Protein AF-A0A8H8CNM5-F1 (afdb_monomer_lite)

Structure (mmCIF, N/CA/C/O backbone):
data_AF-A0A8H8CNM5-F1
#
_entry.id   AF-A0A8H8CNM5-F1
#
loop_
_atom_site.group_PDB
_atom_site.id
_atom_site.type_symbol
_atom_site.label_atom_id
_atom_site.label_alt_id
_atom_site.label_comp_id
_atom_site.label_asym_id
_atom_site.label_entity_id
_atom_site.label_seq_id
_atom_site.pdbx_PDB_ins_code
_atom_site.Cartn_x
_atom_site.Cartn_y
_atom_site.Cartn_z
_atom_site.occupancy
_atom_site.B_iso_or_equiv
_atom_site.auth_seq_id
_atom_site.auth_comp_id
_atom_site.auth_asym_id
_atom_site.auth_atom_id
_atom_site.pdbx_PDB_model_num
ATOM 1 N N . MET A 1 1 ? 21.523 -11.623 -19.332 1.00 33.59 1 MET A N 1
ATOM 2 C CA . MET A 1 1 ? 21.398 -10.236 -18.835 1.00 33.59 1 MET A CA 1
ATOM 3 C C . MET A 1 1 ? 20.478 -10.272 -17.621 1.00 33.59 1 MET A C 1
ATOM 5 O O . MET A 1 1 ? 19.285 -10.484 -17.787 1.00 33.59 1 MET A O 1
ATOM 9 N N . GLN A 1 2 ? 21.037 -10.242 -16.409 1.00 31.50 2 GLN A N 1
ATOM 10 C CA . GLN A 1 2 ? 20.255 -10.286 -15.169 1.00 31.50 2 GLN A CA 1
ATOM 11 C C . GLN A 1 2 ? 19.731 -8.878 -14.878 1.00 31.50 2 GLN A C 1
ATOM 13 O O . GLN A 1 2 ? 20.525 -7.968 -14.662 1.00 31.50 2 GLN A O 1
ATOM 18 N N . MET A 1 3 ? 18.414 -8.690 -14.925 1.00 35.62 3 MET A N 1
ATOM 19 C CA . MET A 1 3 ? 17.775 -7.420 -14.588 1.00 35.62 3 MET A CA 1
ATOM 20 C C . MET A 1 3 ? 17.412 -7.483 -13.102 1.00 35.62 3 MET A C 1
ATOM 22 O O . MET A 1 3 ? 16.466 -8.166 -12.718 1.00 35.62 3 MET A O 1
ATOM 26 N N . GLN A 1 4 ? 18.241 -6.867 -12.260 1.00 36.22 4 GLN A N 1
ATOM 27 C CA . GLN A 1 4 ? 17.994 -6.773 -10.825 1.00 36.22 4 GLN A CA 1
ATOM 28 C C . GLN A 1 4 ? 17.036 -5.606 -10.568 1.00 36.22 4 GLN A C 1
ATOM 30 O O . GLN A 1 4 ? 17.345 -4.469 -10.913 1.00 36.22 4 GLN A O 1
ATOM 35 N N . MET A 1 5 ? 15.885 -5.882 -9.956 1.00 39.03 5 MET A N 1
ATOM 36 C CA . MET A 1 5 ? 14.995 -4.852 -9.420 1.00 39.03 5 MET A CA 1
ATOM 37 C C . MET A 1 5 ? 15.591 -4.381 -8.084 1.00 39.03 5 MET A C 1
ATOM 39 O O . MET A 1 5 ? 15.333 -4.966 -7.037 1.00 39.03 5 MET A O 1
ATOM 43 N N . GLN A 1 6 ? 16.482 -3.392 -8.134 1.00 43.06 6 GLN A N 1
ATOM 44 C CA . GLN A 1 6 ? 17.088 -2.780 -6.948 1.00 43.06 6 GLN A CA 1
ATOM 45 C C . GLN A 1 6 ? 16.354 -1.465 -6.651 1.00 43.06 6 GLN A C 1
ATOM 47 O O . GLN A 1 6 ? 16.548 -0.485 -7.369 1.00 43.06 6 GLN A O 1
ATOM 52 N N . MET A 1 7 ? 15.544 -1.417 -5.586 1.00 53.00 7 MET A N 1
ATOM 53 C CA . MET A 1 7 ? 15.203 -0.144 -4.935 1.00 53.00 7 MET A CA 1
ATOM 54 C C . MET A 1 7 ? 16.446 0.340 -4.184 1.00 53.00 7 MET A C 1
ATOM 56 O O . MET A 1 7 ? 16.659 -0.015 -3.026 1.00 53.00 7 MET A O 1
ATOM 60 N N . GLN A 1 8 ? 17.302 1.095 -4.873 1.00 40.41 8 GLN A N 1
ATOM 61 C CA . GLN A 1 8 ? 18.542 1.625 -4.313 1.00 40.41 8 GLN A CA 1
ATOM 62 C C . GLN A 1 8 ? 18.241 2.475 -3.072 1.00 40.41 8 GLN A C 1
ATOM 64 O O . GLN A 1 8 ? 17.686 3.565 -3.170 1.00 40.41 8 G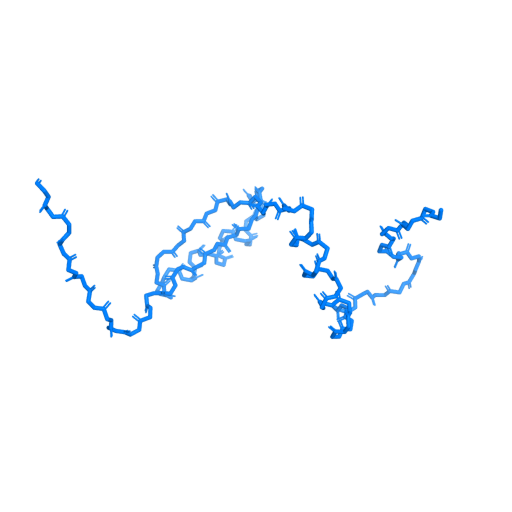LN A O 1
ATOM 69 N N . ASN A 1 9 ? 18.638 1.975 -1.904 1.00 59.81 9 ASN A N 1
ATOM 70 C CA . ASN A 1 9 ? 18.725 2.748 -0.675 1.00 59.81 9 ASN A CA 1
ATOM 71 C C . ASN A 1 9 ? 20.185 2.755 -0.231 1.00 59.81 9 ASN A C 1
ATOM 73 O O . ASN A 1 9 ? 20.710 1.698 0.120 1.00 59.81 9 ASN A O 1
ATOM 77 N N . THR A 1 10 ? 20.839 3.918 -0.230 1.00 41.88 10 THR A N 1
ATOM 78 C CA . THR A 1 10 ? 22.127 4.055 0.472 1.00 41.88 10 THR A CA 1
ATOM 79 C C . THR A 1 10 ? 22.274 5.315 1.319 1.00 41.88 10 THR A C 1
ATOM 81 O O . THR A 1 10 ? 22.983 5.223 2.311 1.00 41.88 10 THR A O 1
ATOM 84 N N . ASN A 1 11 ? 21.621 6.453 1.037 1.00 47.53 11 ASN A N 1
ATOM 85 C CA . ASN A 1 11 ? 21.554 7.572 2.004 1.00 47.53 11 ASN A CA 1
ATOM 86 C C . ASN A 1 11 ? 20.599 8.719 1.612 1.00 47.53 11 ASN A C 1
ATOM 88 O O . ASN A 1 11 ? 20.793 9.866 2.014 1.00 47.53 11 ASN A O 1
ATOM 92 N N . THR A 1 12 ? 19.606 8.462 0.766 1.00 56.94 12 THR A N 1
ATOM 93 C CA . THR A 1 12 ? 18.781 9.517 0.165 1.00 56.94 12 THR A CA 1
ATOM 94 C C . THR A 1 12 ? 17.332 9.212 0.485 1.00 56.94 12 THR A C 1
ATOM 96 O O . THR A 1 12 ? 16.846 8.135 0.148 1.00 56.94 12 THR A O 1
ATOM 99 N N . GLY A 1 13 ? 16.650 10.131 1.173 1.00 51.16 13 GLY A N 1
ATOM 100 C CA . GLY A 1 13 ? 15.216 10.005 1.414 1.00 51.16 13 GLY A CA 1
ATOM 101 C C . GLY A 1 13 ? 14.500 9.727 0.093 1.00 51.16 13 GLY A C 1
ATOM 102 O O . GLY A 1 13 ? 14.600 10.516 -0.844 1.00 51.16 13 GLY A O 1
ATOM 103 N N . SER A 1 14 ? 13.828 8.581 -0.001 1.00 55.62 14 SER A N 1
ATOM 104 C CA . SER A 1 14 ? 13.014 8.243 -1.162 1.00 55.62 14 SER A CA 1
ATOM 105 C C . SER A 1 14 ? 11.673 8.945 -1.000 1.00 55.62 14 SER A C 1
ATOM 107 O O . SER A 1 14 ? 10.781 8.477 -0.294 1.00 55.62 14 SER A O 1
ATOM 109 N N . THR A 1 15 ? 11.539 10.117 -1.613 1.00 60.12 15 THR A N 1
ATOM 110 C CA . THR A 1 15 ? 10.213 10.652 -1.916 1.00 60.12 15 THR A CA 1
ATOM 111 C C . THR A 1 15 ? 9.692 9.810 -3.068 1.00 60.12 15 THR A C 1
ATOM 113 O O . THR A 1 15 ? 10.418 9.658 -4.048 1.00 60.12 15 THR A O 1
ATOM 116 N N . MET A 1 16 ? 8.508 9.210 -2.886 1.00 68.81 16 MET A N 1
ATOM 117 C CA . MET A 1 16 ? 7.849 8.268 -3.803 1.00 68.81 16 MET A CA 1
ATOM 118 C C . MET A 1 16 ? 8.337 8.427 -5.248 1.00 68.81 16 MET A C 1
ATOM 120 O O . MET A 1 16 ? 8.242 9.532 -5.776 1.00 68.81 16 MET A O 1
ATOM 124 N N . GLY A 1 17 ? 8.908 7.355 -5.818 1.00 76.31 17 GLY A N 1
ATOM 125 C CA . GLY A 1 17 ? 9.648 7.357 -7.087 1.00 76.31 17 GLY A CA 1
ATOM 126 C C . GLY A 1 17 ? 8.978 8.105 -8.247 1.00 76.31 17 GLY A C 1
ATOM 127 O O . GLY A 1 17 ? 7.813 8.498 -8.201 1.00 76.31 17 GLY A O 1
ATOM 128 N N . SER A 1 18 ? 9.728 8.313 -9.324 1.00 84.75 18 SER A N 1
ATOM 129 C CA . SER A 1 18 ? 9.259 9.062 -10.489 1.00 84.75 18 SER A CA 1
ATOM 130 C C . SER A 1 18 ? 8.025 8.425 -11.153 1.00 84.75 18 SER A C 1
ATOM 132 O O . SER A 1 18 ? 7.704 7.254 -10.949 1.00 84.75 18 SER A O 1
ATOM 134 N N . HIS A 1 19 ? 7.336 9.183 -12.014 1.00 87.19 19 HIS A N 1
ATOM 135 C CA . HIS A 1 19 ? 6.227 8.645 -12.812 1.00 87.19 19 HIS A CA 1
ATOM 136 C C . HIS A 1 19 ? 6.645 7.419 -13.641 1.00 87.19 19 HIS A C 1
ATOM 138 O O . HIS A 1 19 ? 5.875 6.468 -13.765 1.00 87.19 19 HIS A O 1
ATOM 144 N N . GLN A 1 20 ? 7.876 7.421 -14.161 1.00 85.12 20 GLN A N 1
ATOM 145 C CA . GLN A 1 20 ? 8.420 6.285 -14.898 1.00 85.12 20 GLN A CA 1
ATOM 146 C C . GLN A 1 20 ? 8.569 5.055 -13.995 1.00 85.12 20 GLN A C 1
ATOM 148 O O . GLN A 1 20 ? 8.158 3.967 -14.390 1.00 85.12 20 GLN A O 1
ATOM 153 N N . ASP A 1 21 ? 9.042 5.233 -12.759 1.00 85.44 21 ASP A N 1
ATOM 154 C CA . ASP A 1 21 ? 9.165 4.133 -11.794 1.00 85.44 21 ASP A CA 1
ATOM 155 C C . ASP A 1 21 ? 7.800 3.504 -11.480 1.00 85.44 21 ASP A C 1
ATOM 157 O O . ASP A 1 21 ? 7.689 2.286 -11.340 1.00 85.44 21 ASP A O 1
ATOM 161 N N . LEU A 1 22 ? 6.736 4.314 -11.415 1.00 87.44 22 LEU A N 1
ATOM 162 C CA . LEU 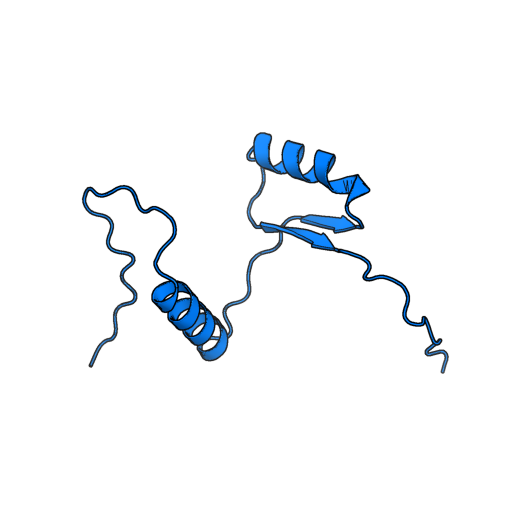A 1 22 ? 5.371 3.817 -11.228 1.00 87.44 22 LEU A CA 1
ATOM 163 C C . LEU A 1 22 ? 4.896 2.972 -12.423 1.00 87.44 22 LEU A C 1
ATOM 165 O O . LEU A 1 22 ? 4.276 1.920 -12.225 1.00 87.44 22 LEU A O 1
ATOM 169 N N . LEU A 1 23 ? 5.176 3.414 -13.653 1.00 90.75 23 LEU A N 1
ATOM 170 C CA . LEU A 1 23 ? 4.837 2.668 -14.870 1.00 90.75 23 LEU A CA 1
ATOM 171 C C . LEU A 1 23 ? 5.592 1.337 -14.926 1.00 90.75 23 LEU A C 1
ATOM 173 O O . LEU A 1 23 ? 4.979 0.288 -15.144 1.00 90.75 23 LEU A O 1
ATOM 177 N N . ASP A 1 24 ? 6.893 1.368 -14.651 1.00 90.75 24 ASP A N 1
ATOM 178 C CA . ASP A 1 24 ? 7.757 0.190 -14.670 1.00 90.75 24 ASP A CA 1
ATOM 179 C C . ASP A 1 24 ? 7.358 -0.807 -13.574 1.00 90.75 24 ASP A C 1
ATOM 181 O O . ASP A 1 24 ? 7.247 -2.010 -13.832 1.00 90.75 24 ASP A O 1
ATOM 185 N N . ALA A 1 25 ? 7.044 -0.320 -12.369 1.00 88.94 25 ALA A N 1
ATOM 186 C CA . ALA A 1 25 ? 6.538 -1.147 -11.277 1.00 88.94 25 ALA A CA 1
ATOM 187 C C . ALA A 1 25 ? 5.195 -1.802 -11.631 1.00 88.94 25 ALA A C 1
ATOM 189 O O . ALA A 1 25 ? 5.002 -2.993 -11.381 1.00 88.94 25 ALA A O 1
ATOM 190 N N . THR A 1 26 ? 4.279 -1.061 -12.260 1.00 90.50 26 THR A N 1
ATOM 191 C CA . THR A 1 26 ? 2.976 -1.595 -12.686 1.00 90.50 26 THR A CA 1
ATOM 192 C C . THR A 1 26 ? 3.143 -2.667 -13.764 1.00 90.50 26 THR A C 1
ATOM 194 O O . THR A 1 26 ? 2.541 -3.741 -13.669 1.00 90.50 26 THR A O 1
ATOM 197 N N . ALA A 1 27 ? 4.007 -2.428 -14.756 1.00 92.56 27 ALA A N 1
ATOM 198 C CA . ALA A 1 27 ? 4.324 -3.401 -15.799 1.00 92.56 27 ALA A CA 1
ATOM 199 C C . ALA A 1 27 ? 4.968 -4.670 -15.217 1.00 92.56 27 ALA A C 1
ATOM 201 O O . ALA A 1 27 ? 4.631 -5.787 -15.618 1.00 92.56 27 ALA A O 1
ATOM 202 N N . PHE A 1 28 ? 5.853 -4.515 -14.233 1.00 93.44 28 PHE A N 1
ATOM 203 C CA . PHE A 1 28 ? 6.484 -5.626 -13.530 1.00 93.44 28 PHE A CA 1
ATOM 204 C C . PHE A 1 28 ? 5.471 -6.461 -12.734 1.00 93.44 28 PHE A C 1
ATOM 206 O O . PHE A 1 28 ? 5.447 -7.688 -12.868 1.00 93.44 28 PHE A O 1
ATOM 213 N N . ILE A 1 29 ? 4.588 -5.809 -11.968 1.00 92.94 29 ILE A N 1
ATOM 214 C CA . ILE A 1 29 ? 3.494 -6.462 -11.231 1.00 92.94 29 ILE A CA 1
ATOM 215 C C . ILE A 1 29 ? 2.611 -7.268 -12.187 1.00 92.94 29 ILE A C 1
ATOM 217 O O . ILE A 1 29 ? 2.336 -8.439 -11.919 1.00 92.94 29 ILE A O 1
ATOM 221 N N . ALA A 1 30 ? 2.215 -6.677 -13.319 1.00 92.81 30 ALA A N 1
ATOM 222 C CA . ALA A 1 30 ? 1.382 -7.334 -14.323 1.00 92.81 30 ALA A CA 1
ATOM 223 C C . ALA A 1 30 ? 2.085 -8.546 -14.958 1.00 92.81 30 ALA A C 1
ATOM 225 O O . ALA A 1 30 ? 1.497 -9.624 -15.063 1.00 92.81 30 ALA A O 1
ATOM 226 N N . LYS A 1 31 ? 3.363 -8.398 -15.327 1.00 95.25 31 LYS A N 1
ATOM 227 C CA . LYS A 1 31 ? 4.173 -9.463 -15.935 1.00 95.25 31 LYS A CA 1
ATOM 228 C C . LYS A 1 31 ? 4.342 -10.668 -15.011 1.00 95.25 31 LYS A C 1
ATOM 230 O O . LYS A 1 31 ? 4.262 -11.806 -15.469 1.00 95.25 31 LYS A O 1
ATOM 235 N N . HIS A 1 32 ? 4.582 -10.422 -13.727 1.00 95.38 32 HIS A N 1
ATOM 236 C CA . HIS A 1 32 ? 4.869 -11.467 -12.743 1.00 95.38 32 HIS A CA 1
ATOM 237 C C . HIS A 1 32 ? 3.644 -11.895 -11.924 1.00 95.38 32 HIS A C 1
ATOM 239 O O . HIS A 1 32 ? 3.772 -12.755 -11.057 1.00 95.38 32 HIS A O 1
ATOM 245 N N . ARG A 1 33 ? 2.459 -11.337 -12.220 1.00 91.31 33 ARG A N 1
ATOM 246 C CA . ARG A 1 33 ? 1.192 -11.599 -11.514 1.00 91.31 33 ARG A CA 1
ATOM 247 C C . ARG A 1 33 ? 1.335 -11.466 -9.994 1.00 91.31 33 ARG A C 1
ATOM 249 O O . ARG A 1 33 ? 0.870 -12.315 -9.237 1.00 91.31 33 ARG A O 1
ATOM 256 N N . ILE A 1 34 ? 2.008 -10.405 -9.555 1.00 91.06 34 ILE A N 1
ATOM 257 C CA . ILE A 1 34 ? 2.232 -10.148 -8.130 1.00 91.06 34 ILE A CA 1
ATOM 258 C C . ILE A 1 34 ? 0.904 -9.716 -7.507 1.00 91.06 34 ILE A C 1
ATOM 260 O O . ILE A 1 34 ? 0.3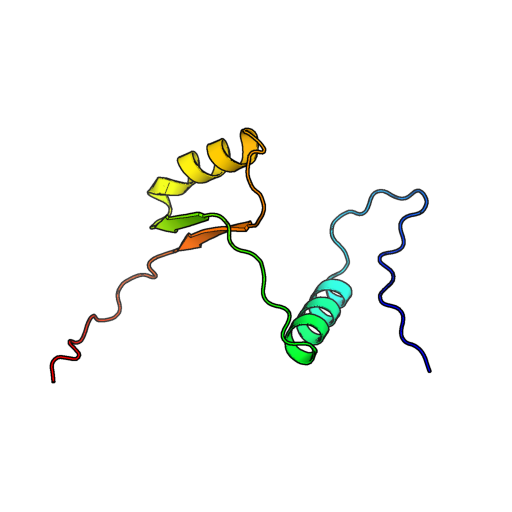39 -8.692 -7.887 1.00 91.06 34 ILE A O 1
ATOM 264 N N . VAL A 1 35 ? 0.405 -10.498 -6.550 1.00 88.62 35 VAL A N 1
ATOM 265 C CA . VAL A 1 35 ? -0.849 -10.211 -5.841 1.00 88.62 35 VAL A CA 1
ATOM 266 C C . VAL A 1 35 ? -0.560 -9.517 -4.505 1.00 88.62 35 VAL A C 1
ATOM 268 O O . VAL A 1 35 ? 0.279 -9.996 -3.740 1.00 88.62 35 VAL A O 1
ATOM 271 N N . PRO A 1 36 ? -1.207 -8.377 -4.200 1.00 85.56 36 PRO A N 1
ATOM 272 C CA . PRO A 1 36 ? -1.026 -7.711 -2.918 1.00 85.56 36 PRO A CA 1
ATOM 273 C C . PRO A 1 36 ? -1.720 -8.495 -1.798 1.00 85.56 36 PRO A C 1
ATOM 275 O O . PRO A 1 36 ? -2.825 -9.003 -1.975 1.00 85.56 36 PRO A O 1
ATOM 278 N N . ILE A 1 37 ? -1.096 -8.532 -0.622 1.00 88.88 37 ILE A N 1
ATOM 279 C CA . ILE A 1 37 ? -1.727 -9.053 0.594 1.00 88.88 37 ILE A CA 1
ATOM 280 C C . ILE A 1 37 ? -2.656 -7.966 1.144 1.00 88.88 37 ILE A C 1
ATOM 282 O O . ILE A 1 37 ? -2.207 -6.874 1.509 1.00 88.88 37 ILE A O 1
ATOM 286 N N . VAL A 1 38 ? -3.954 -8.257 1.164 1.00 86.44 38 VAL A N 1
ATOM 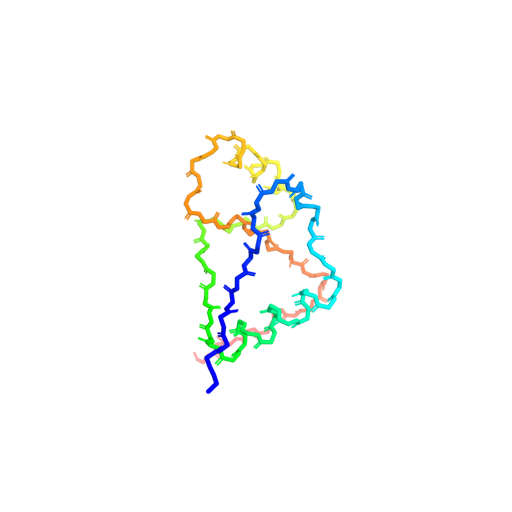287 C CA . VAL A 1 38 ? -4.997 -7.378 1.707 1.00 86.44 38 VAL A CA 1
ATOM 288 C C . VAL A 1 38 ? -5.353 -7.865 3.104 1.00 86.44 38 VAL A C 1
ATOM 290 O O . VAL A 1 38 ? -5.677 -9.038 3.275 1.00 86.44 38 VAL A O 1
ATOM 293 N N . SER A 1 39 ? -5.275 -6.973 4.088 1.00 86.12 39 SER A N 1
ATOM 294 C CA . SER A 1 39 ? -5.588 -7.279 5.486 1.00 86.12 39 SER A CA 1
ATOM 295 C C . SER A 1 39 ? -7.051 -6.977 5.813 1.00 86.12 39 SER A C 1
ATOM 297 O O . SER A 1 39 ? -7.728 -7.807 6.409 1.00 86.12 39 SER A O 1
ATOM 299 N N . HIS A 1 40 ? -7.546 -5.808 5.399 1.00 85.81 40 HIS A N 1
ATOM 300 C CA . HIS A 1 40 ? -8.894 -5.332 5.708 1.00 85.81 40 HIS A CA 1
ATOM 301 C C . HIS A 1 40 ? -9.526 -4.679 4.481 1.00 85.81 40 HIS A C 1
ATOM 303 O O . HIS A 1 40 ? -8.859 -3.952 3.740 1.00 85.81 40 HIS A O 1
ATOM 309 N N . ILE A 1 41 ? -10.820 -4.925 4.287 1.00 86.75 41 ILE A N 1
ATOM 310 C CA . ILE A 1 41 ? -11.644 -4.261 3.278 1.00 86.75 41 ILE A CA 1
ATOM 311 C C . ILE A 1 41 ? -12.746 -3.516 4.024 1.00 86.75 41 ILE A C 1
ATOM 313 O O . ILE A 1 41 ? -13.495 -4.132 4.777 1.00 86.75 41 ILE A O 1
ATOM 317 N N . LEU A 1 42 ? -12.819 -2.206 3.822 1.00 87.31 42 LEU A N 1
ATOM 318 C CA . LEU A 1 42 ? -13.810 -1.313 4.411 1.00 87.31 42 LEU A CA 1
ATOM 319 C C . LEU A 1 42 ? -14.784 -0.883 3.317 1.00 87.31 42 LEU A C 1
ATOM 321 O O . LEU A 1 42 ? -14.359 -0.510 2.222 1.00 87.31 42 LEU A O 1
ATOM 325 N N . ASP A 1 43 ? -16.080 -0.961 3.588 1.00 86.94 43 ASP A N 1
ATOM 326 C CA . ASP A 1 43 ? -17.114 -0.581 2.631 1.00 86.94 43 ASP A CA 1
ATOM 327 C C . ASP A 1 43 ? -17.479 0.895 2.800 1.00 86.94 43 ASP A C 1
ATOM 329 O O . ASP A 1 43 ? -17.857 1.329 3.882 1.00 86.94 43 ASP A O 1
ATOM 333 N N . GLY A 1 44 ? -17.402 1.659 1.710 1.00 83.44 44 GLY A N 1
ATOM 334 C CA . GLY A 1 44 ? -17.772 3.071 1.725 1.00 83.44 44 GLY A CA 1
ATOM 335 C C . GLY A 1 44 ? -16.717 3.979 2.358 1.00 83.44 44 GLY A C 1
ATOM 336 O O . GLY A 1 44 ? -15.785 3.550 3.039 1.00 83.44 44 GLY A O 1
ATOM 337 N N . LEU A 1 45 ? -16.831 5.275 2.067 1.00 84.50 45 LEU A N 1
ATOM 338 C CA . LEU A 1 45 ? -15.904 6.276 2.598 1.00 84.50 45 LEU A CA 1
ATOM 339 C C . LEU A 1 45 ? -16.244 6.631 4.053 1.00 84.50 45 LEU A C 1
ATOM 341 O O . LEU A 1 45 ? -15.383 7.125 4.774 1.00 84.50 45 LEU A O 1
ATOM 345 N N . GLU A 1 46 ? -17.466 6.340 4.503 1.00 86.12 46 GLU A N 1
ATOM 346 C CA . GLU A 1 46 ? -17.884 6.477 5.898 1.00 86.12 46 GLU A CA 1
ATOM 347 C C . GLU A 1 46 ? -16.991 5.680 6.861 1.00 86.12 46 GLU A C 1
ATOM 349 O O . GLU A 1 46 ? -16.687 6.154 7.951 1.00 86.12 46 GLU A O 1
ATOM 354 N N . SER A 1 47 ? -16.488 4.522 6.429 1.00 82.62 47 SER A N 1
ATOM 355 C CA . SER A 1 47 ? -15.589 3.676 7.216 1.00 82.62 47 SER A CA 1
ATOM 356 C C . SER A 1 47 ? -14.114 4.087 7.113 1.00 82.62 47 SER A C 1
ATOM 358 O O . SER A 1 47 ? -13.245 3.400 7.645 1.00 82.62 47 SER A O 1
ATOM 360 N N . ALA A 1 48 ? -13.781 5.202 6.452 1.00 84.69 48 ALA A N 1
ATOM 361 C CA . ALA A 1 48 ? -12.390 5.635 6.303 1.00 84.69 48 ALA A CA 1
ATOM 362 C C . ALA A 1 48 ? -11.710 5.938 7.649 1.00 84.69 48 ALA A C 1
ATOM 364 O O . ALA A 1 48 ? -10.531 5.630 7.813 1.00 84.69 48 ALA A O 1
ATOM 365 N N . GLU A 1 49 ? -12.442 6.505 8.613 1.00 87.06 49 GLU A N 1
ATOM 366 C CA . GLU A 1 49 ? -11.918 6.821 9.949 1.00 87.06 49 GLU A CA 1
ATOM 367 C C . GLU A 1 49 ? -11.450 5.559 10.691 1.00 87.06 49 GLU A C 1
ATOM 369 O O . GLU A 1 49 ? -10.339 5.522 11.221 1.00 87.06 49 GLU A O 1
ATOM 374 N N . GLU A 1 50 ? -12.243 4.487 10.629 1.00 85.25 50 GLU A N 1
ATOM 375 C CA . GLU A 1 50 ? -11.866 3.170 11.148 1.00 85.25 50 GLU A CA 1
ATOM 376 C C . GLU A 1 50 ? -10.587 2.654 10.472 1.00 85.25 50 GLU A C 1
ATOM 378 O O . GLU A 1 50 ? -9.673 2.170 11.141 1.00 85.25 50 GLU A O 1
ATOM 383 N N . GLY A 1 51 ? -10.470 2.836 9.154 1.00 85.62 51 GLY A N 1
ATOM 384 C CA . GLY A 1 51 ? -9.267 2.491 8.396 1.00 85.62 51 GLY A CA 1
ATOM 385 C C . GLY A 1 51 ? -8.018 3.244 8.844 1.00 85.62 51 GLY A C 1
ATOM 386 O O . GLY A 1 51 ? -6.947 2.644 8.953 1.00 85.62 51 GLY A O 1
ATOM 387 N N . PHE A 1 52 ? -8.134 4.535 9.153 1.00 87.69 52 PHE A N 1
ATOM 388 C CA . PHE A 1 52 ? -7.012 5.316 9.675 1.00 87.69 52 PHE A CA 1
ATOM 389 C C . PHE A 1 52 ? -6.599 4.873 11.078 1.00 87.69 52 PHE A C 1
ATOM 391 O O . PHE A 1 52 ? -5.402 4.759 11.349 1.00 87.69 52 PHE A O 1
ATOM 398 N N . GLU A 1 53 ? -7.553 4.567 11.956 1.00 87.12 53 GLU A N 1
ATOM 399 C CA . GLU A 1 53 ? -7.246 4.047 13.292 1.00 87.12 53 GLU A CA 1
ATOM 400 C C . GLU A 1 53 ? -6.588 2.659 13.227 1.00 87.12 53 GLU A C 1
ATOM 402 O O . GLU A 1 53 ? -5.629 2.390 13.954 1.00 87.12 53 GLU A O 1
ATOM 407 N N . LEU A 1 54 ? -7.015 1.808 12.293 1.00 84.00 54 LEU A N 1
ATOM 408 C CA . LEU A 1 54 ? -6.373 0.527 11.992 1.00 84.00 54 LEU A CA 1
ATOM 409 C C . LEU A 1 54 ? -4.911 0.690 11.539 1.00 84.00 54 LEU A C 1
ATOM 411 O O . LEU A 1 54 ? -4.043 -0.058 11.992 1.00 84.00 54 LEU A O 1
ATOM 415 N N . ILE A 1 55 ? -4.618 1.679 10.689 1.00 84.81 55 ILE A N 1
ATOM 416 C CA . ILE A 1 55 ? -3.248 1.999 10.250 1.00 84.81 55 ILE A CA 1
ATOM 417 C C . ILE A 1 55 ? -2.412 2.536 11.420 1.00 84.81 55 ILE A C 1
ATOM 419 O O . ILE A 1 55 ? -1.270 2.122 11.611 1.00 84.81 55 ILE A O 1
ATOM 423 N N . LYS A 1 56 ? -2.983 3.430 12.231 1.00 84.88 56 LYS A N 1
ATOM 424 C CA . LYS A 1 56 ? -2.316 4.079 13.369 1.00 84.88 56 LYS A CA 1
ATOM 425 C C . LYS A 1 56 ? -1.918 3.100 14.471 1.00 84.88 56 LYS A C 1
ATOM 427 O O . LYS A 1 56 ? -0.888 3.294 15.109 1.00 84.88 56 LYS A O 1
ATOM 432 N N . ARG A 1 57 ? -2.706 2.041 14.681 1.00 83.19 57 ARG A N 1
ATOM 433 C CA . ARG A 1 57 ? -2.378 0.958 15.623 1.00 83.19 57 ARG A CA 1
ATOM 434 C C . ARG A 1 57 ? -1.193 0.105 15.166 1.00 83.19 57 ARG A C 1
ATOM 436 O O . ARG A 1 57 ? -0.621 -0.598 15.989 1.00 83.19 57 ARG A O 1
ATOM 443 N N . GLY A 1 58 ? -0.822 0.158 13.884 1.00 74.06 58 GLY A N 1
ATOM 444 C CA . GLY A 1 58 ? 0.301 -0.605 13.332 1.00 74.06 58 GLY A CA 1
ATOM 445 C C . GLY A 1 58 ? 0.069 -2.119 13.263 1.00 74.06 58 GLY A C 1
ATOM 446 O O . GLY A 1 58 ? 0.975 -2.851 12.883 1.00 74.06 58 GLY A O 1
ATOM 447 N N . ASP A 1 59 ? -1.137 -2.592 13.578 1.00 64.81 59 ASP A N 1
ATOM 448 C CA . ASP A 1 59 ? -1.484 -4.017 13.721 1.00 64.81 59 ASP A CA 1
ATOM 449 C C . ASP A 1 59 ? -1.809 -4.698 12.368 1.00 64.81 59 ASP A C 1
ATOM 451 O O . ASP A 1 59 ? -2.468 -5.733 12.282 1.00 64.81 59 ASP A O 1
ATOM 455 N N . GLN A 1 60 ? -1.399 -4.072 11.263 1.00 62.62 60 GLN A N 1
ATOM 456 C CA . GLN A 1 60 ? -1.791 -4.423 9.900 1.00 62.62 60 GLN A CA 1
ATOM 457 C C . GLN A 1 60 ? -0.655 -5.168 9.183 1.00 62.62 60 GLN A C 1
ATOM 459 O O . GLN A 1 60 ? 0.308 -4.552 8.730 1.00 62.62 60 GLN A O 1
ATOM 464 N N . PHE A 1 61 ? -0.793 -6.484 8.988 1.00 64.69 61 PHE A N 1
ATOM 465 C CA . PHE A 1 61 ? 0.057 -7.245 8.060 1.00 64.69 61 PHE A CA 1
ATOM 466 C C . PHE A 1 61 ? -0.558 -7.229 6.649 1.00 64.69 61 PHE A C 1
ATOM 468 O O . PHE A 1 61 ? -1.145 -8.209 6.194 1.00 64.69 61 PHE A O 1
ATOM 475 N N . GLY A 1 62 ? -0.500 -6.081 5.968 1.00 80.56 62 GLY A N 1
ATOM 476 C CA . GLY A 1 62 ? -1.042 -5.929 4.612 1.00 80.56 62 GLY A CA 1
ATOM 477 C C . GLY A 1 62 ? -1.628 -4.549 4.324 1.00 80.56 62 GLY A C 1
ATOM 478 O O . GLY A 1 62 ? -1.412 -3.593 5.066 1.00 80.56 62 GLY A O 1
ATOM 479 N N . LYS A 1 63 ? -2.352 -4.439 3.207 1.00 86.81 63 LYS A N 1
ATOM 480 C CA . LYS A 1 63 ? -3.022 -3.199 2.788 1.00 86.81 63 LYS A CA 1
ATOM 481 C C . LYS A 1 63 ? -4.461 -3.141 3.311 1.00 86.81 63 LYS A C 1
ATOM 483 O O . LYS A 1 63 ? -5.215 -4.092 3.105 1.00 86.81 63 LYS A O 1
ATOM 488 N N . VAL A 1 64 ? -4.846 -2.000 3.889 1.00 87.94 64 VAL A N 1
ATOM 489 C CA . VAL A 1 64 ? -6.250 -1.629 4.144 1.00 87.94 64 VAL A CA 1
ATOM 490 C C . VAL A 1 64 ? -6.838 -1.052 2.857 1.00 87.94 64 VAL A C 1
ATOM 492 O O . VAL A 1 64 ? -6.267 -0.129 2.275 1.00 87.94 64 VAL A O 1
ATOM 495 N N . VAL A 1 65 ? -7.957 -1.599 2.391 1.00 88.88 65 VAL A N 1
ATOM 496 C CA . VAL A 1 65 ? -8.618 -1.208 1.139 1.00 88.88 65 VAL A CA 1
ATOM 497 C C . VAL A 1 65 ? -9.986 -0.619 1.450 1.00 88.88 65 VAL A C 1
ATOM 499 O O . VAL A 1 65 ? -10.759 -1.229 2.177 1.00 88.88 65 VAL A O 1
ATOM 502 N N . ILE A 1 66 ? -10.312 0.533 0.861 1.00 89.88 66 ILE A N 1
ATOM 503 C CA . ILE A 1 66 ? -11.656 1.117 0.931 1.00 89.88 66 ILE A CA 1
ATOM 504 C C . ILE A 1 66 ? -12.374 0.849 -0.390 1.00 89.88 66 ILE A C 1
ATOM 506 O O . ILE A 1 66 ? -11.906 1.240 -1.463 1.00 89.88 66 ILE A O 1
ATOM 510 N N . LYS A 1 67 ? -13.523 0.180 -0.320 1.00 87.69 67 LYS A N 1
ATOM 511 C CA . LYS A 1 67 ? -14.383 -0.094 -1.463 1.00 87.69 67 LYS A CA 1
ATOM 512 C C . LYS A 1 67 ? -15.336 1.074 -1.662 1.00 87.69 67 LYS A C 1
ATOM 514 O O . LYS A 1 67 ? -16.345 1.212 -0.976 1.00 87.69 67 LYS A O 1
ATOM 519 N N . LEU A 1 68 ? -15.040 1.898 -2.656 1.00 83.81 68 LEU A N 1
ATOM 520 C CA . LEU A 1 68 ? -15.958 2.940 -3.087 1.00 83.81 68 LEU A CA 1
ATOM 521 C C . LEU A 1 68 ? -17.090 2.290 -3.894 1.00 83.81 68 LEU A C 1
ATOM 523 O O . LEU A 1 68 ? -16.856 1.728 -4.966 1.00 83.81 68 LEU A O 1
ATOM 527 N N . ARG A 1 69 ? -18.329 2.357 -3.391 1.00 74.06 69 ARG A N 1
ATOM 528 C CA . ARG A 1 69 ? -19.507 2.175 -4.247 1.00 74.06 69 ARG A CA 1
ATOM 529 C C . ARG A 1 69 ? -19.544 3.376 -5.186 1.00 74.06 69 ARG A C 1
ATOM 531 O O . ARG A 1 69 ? -19.895 4.475 -4.771 1.00 74.06 69 ARG A O 1
ATOM 538 N N . GLY A 1 70 ? -19.113 3.178 -6.430 1.00 55.88 70 GLY A N 1
ATOM 539 C CA . GLY A 1 70 ? -19.345 4.158 -7.484 1.00 55.88 70 GLY A CA 1
ATOM 540 C C . GLY A 1 70 ? -20.832 4.503 -7.531 1.00 55.88 70 GLY A C 1
ATOM 541 O O . GLY A 1 70 ? -21.670 3.629 -7.293 1.00 55.88 70 GLY A O 1
ATOM 542 N N . GLY A 1 71 ? -21.143 5.775 -7.788 1.00 45.72 71 GLY A N 1
ATOM 543 C CA . GLY A 1 71 ? -22.507 6.216 -8.061 1.00 45.72 71 GLY A CA 1
ATOM 544 C C . GLY A 1 71 ? -23.216 5.237 -8.998 1.00 45.72 71 GLY A C 1
ATOM 545 O O . GLY A 1 71 ? -22.598 4.676 -9.901 1.00 45.72 71 GLY A O 1
ATOM 546 N N . GLU A 1 72 ? -24.483 4.990 -8.685 1.00 47.00 72 GLU A N 1
ATOM 547 C CA . GLU A 1 72 ? -25.399 4.025 -9.288 1.00 47.00 72 GLU A CA 1
ATOM 548 C C . GLU A 1 72 ? -25.025 3.499 -10.682 1.00 47.00 72 GLU A C 1
ATOM 550 O O . GLU A 1 72 ? -25.071 4.240 -11.655 1.00 47.00 72 GLU A O 1
ATOM 555 N N . MET A 1 73 ? -24.803 2.184 -10.788 1.00 36.88 73 MET A N 1
ATOM 556 C CA . MET A 1 73 ? -25.298 1.368 -11.904 1.00 36.88 73 MET A CA 1
ATOM 557 C C . MET A 1 73 ? -25.584 -0.062 -11.416 1.00 36.88 73 MET A C 1
ATOM 559 O O . MET A 1 73 ? -24.684 -0.878 -11.245 1.00 36.88 73 MET A O 1
ATOM 563 N N . GLY A 1 74 ? -26.875 -0.332 -11.194 1.00 36.44 74 GLY A N 1
ATOM 564 C CA . GLY A 1 74 ? -27.553 -1.581 -11.557 1.00 36.44 74 GLY A CA 1
ATOM 565 C C . GLY A 1 74 ? -27.115 -2.885 -10.889 1.00 36.44 74 GLY A C 1
ATOM 566 O O . GLY A 1 74 ? -26.359 -3.665 -11.459 1.00 36.44 74 GLY A O 1
ATOM 567 N N . ASN A 1 75 ? -27.759 -3.230 -9.773 1.00 42.97 75 ASN A N 1
ATOM 568 C CA . ASN A 1 75 ? -28.039 -4.635 -9.478 1.00 42.97 75 ASN A CA 1
ATOM 569 C C . ASN A 1 75 ? -29.027 -5.161 -10.537 1.00 42.97 75 ASN A C 1
ATOM 571 O O . ASN A 1 75 ? -30.178 -4.735 -10.559 1.00 42.97 75 ASN A O 1
ATOM 575 N N . THR A 1 76 ? -28.606 -6.086 -11.400 1.00 41.47 76 THR A N 1
ATOM 576 C CA . THR A 1 76 ? -29.541 -7.009 -12.059 1.00 41.47 76 THR A CA 1
ATOM 577 C C . THR A 1 76 ? -29.168 -8.427 -11.660 1.00 41.47 76 THR A C 1
ATOM 579 O O . THR A 1 76 ? -28.231 -9.021 -12.180 1.00 41.47 76 THR A O 1
ATOM 582 N N . HIS A 1 77 ? -29.906 -8.914 -10.666 1.00 43.31 77 HIS A N 1
ATOM 583 C CA . HIS A 1 77 ? -30.279 -10.300 -10.418 1.00 43.31 77 HIS A CA 1
ATOM 584 C C . HIS A 1 77 ? -29.715 -11.340 -11.404 1.00 43.31 77 HIS A C 1
ATOM 586 O O . HIS A 1 77 ? -30.286 -11.570 -12.466 1.00 43.31 77 HIS A O 1
ATOM 592 N N . ALA A 1 78 ? -28.690 -12.079 -10.980 1.00 39.91 78 ALA A N 1
ATOM 593 C CA . ALA A 1 78 ? -28.487 -13.448 -11.439 1.00 39.91 78 ALA A CA 1
ATOM 594 C C . ALA A 1 78 ? -29.239 -14.386 -10.479 1.00 39.91 78 ALA A C 1
ATOM 596 O O . ALA A 1 78 ? -28.692 -14.837 -9.474 1.00 39.91 78 AL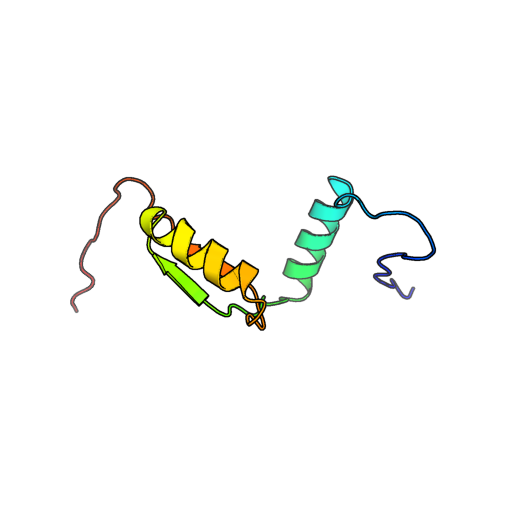A A O 1
ATOM 597 N N . LYS A 1 79 ? -30.527 -14.622 -10.754 1.00 38.09 79 LYS A N 1
ATOM 598 C CA . LYS A 1 79 ? -31.220 -15.837 -10.310 1.00 38.09 79 LYS A CA 1
ATOM 599 C C . LYS A 1 79 ? -31.330 -16.748 -11.530 1.00 38.09 79 LYS A C 1
ATOM 601 O O . LYS A 1 79 ? -31.992 -16.374 -12.495 1.00 38.09 79 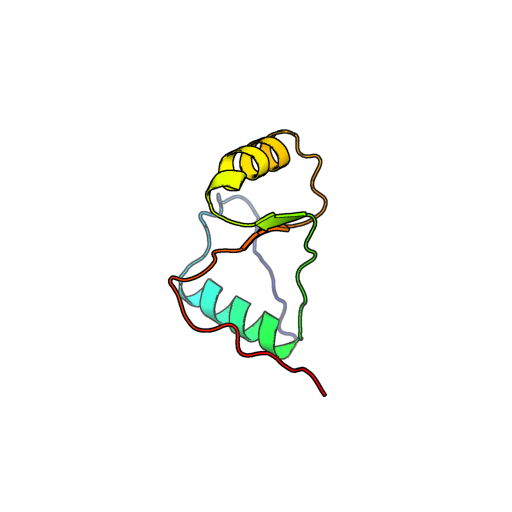LYS A O 1
ATOM 606 N N . LEU A 1 80 ? -30.646 -17.887 -11.472 1.00 35.53 80 LEU A N 1
ATOM 607 C CA . LEU A 1 80 ? -31.016 -19.101 -12.198 1.00 35.53 80 LEU A CA 1
ATOM 608 C C . LEU A 1 80 ? -31.862 -19.956 -11.254 1.00 35.53 80 LEU A C 1
ATOM 610 O O . LEU A 1 80 ? -31.550 -19.937 -10.039 1.00 35.53 80 LEU A O 1
#

Radius of gyration: 18.38 Å; chains: 1; bounding box: 53×30×34 Å

Secondary structure (DSSP, 8-state):
---------SSS---S--HHHHHHHHHHHHHHTPPPPEEEEEESSTTHHHHHHHHHTT--SSEEEEE---S---------

Sequence (80 aa):
MQMQMQMQNTNTGSTMGSHQDLLDATAFIAKHRIVPIVSHILDGLESAEEGFELIKRGDQFGKVVIKLRGGEMGNTHAKL

Foldseek 3Di:
DDDDPDPDDDPDPDPPDDPVVVVVVVVVCVVVVPDFDEFEEAEAPVCVVVVVVVVVVVPDPTDYHYDHPPPDDDDDDPDD

Organism: Psilocybe cubensis (NCBI:txid181762)

pLDDT: mean 71.86, std 20.62, range [31.5, 95.38]